Protein AF-A0A2K4KUM1-F1 (afdb_monomer_lite)

Structure (mmCIF, N/CA/C/O backbone):
data_AF-A0A2K4KUM1-F1
#
_entry.id   AF-A0A2K4KUM1-F1
#
loop_
_atom_site.group_PDB
_atom_site.id
_atom_site.type_symbol
_atom_site.label_atom_id
_atom_site.label_alt_id
_atom_site.label_comp_id
_atom_site.label_asym_id
_atom_site.label_entity_id
_atom_site.label_seq_id
_atom_site.pdbx_PDB_ins_code
_atom_site.Cartn_x
_atom_site.Cartn_y
_atom_site.Cartn_z
_atom_site.occupancy
_atom_site.B_iso_or_equiv
_atom_site.auth_seq_id
_atom_site.auth_comp_id
_atom_site.auth_asym_id
_atom_site.auth_atom_id
_atom_site.pdbx_PDB_model_num
ATOM 1 N N . MET A 1 1 ? -17.208 -24.628 7.304 1.00 54.94 1 MET A N 1
ATOM 2 C CA . MET A 1 1 ? -16.002 -24.124 7.990 1.00 54.94 1 MET A CA 1
ATOM 3 C C . MET A 1 1 ? -16.491 -23.070 8.964 1.00 54.94 1 MET A C 1
ATOM 5 O O . MET A 1 1 ? -17.404 -22.344 8.600 1.00 54.94 1 MET A O 1
ATOM 9 N N . SER A 1 2 ? -16.044 -23.090 10.216 1.00 77.62 2 SER A N 1
ATOM 10 C CA . SER A 1 2 ? -16.427 -22.078 11.205 1.00 77.62 2 SER A CA 1
ATOM 11 C C . SER A 1 2 ? -15.542 -20.854 11.011 1.00 77.62 2 SER A C 1
ATOM 13 O O . SER A 1 2 ? -14.327 -20.972 11.171 1.00 77.62 2 SER A O 1
ATOM 15 N N . ASP A 1 3 ? -16.140 -19.721 10.659 1.00 82.38 3 ASP A N 1
ATOM 16 C CA . ASP A 1 3 ? -15.415 -18.460 10.532 1.00 82.38 3 ASP A CA 1
ATOM 17 C C . ASP A 1 3 ? -15.180 -17.861 11.921 1.00 82.38 3 ASP A C 1
ATOM 19 O O . ASP A 1 3 ? -16.098 -17.753 12.737 1.00 82.38 3 ASP A O 1
ATOM 23 N N . THR A 1 4 ? -13.930 -17.494 12.190 1.00 87.00 4 THR A N 1
ATOM 24 C CA . THR A 1 4 ? -13.518 -16.816 13.420 1.00 87.00 4 THR A CA 1
ATOM 25 C C . THR A 1 4 ? -13.064 -15.416 13.047 1.00 87.00 4 THR A C 1
ATOM 27 O O . THR A 1 4 ? -12.062 -15.254 12.353 1.00 87.00 4 THR A O 1
ATOM 30 N N . THR A 1 5 ? -13.783 -14.404 13.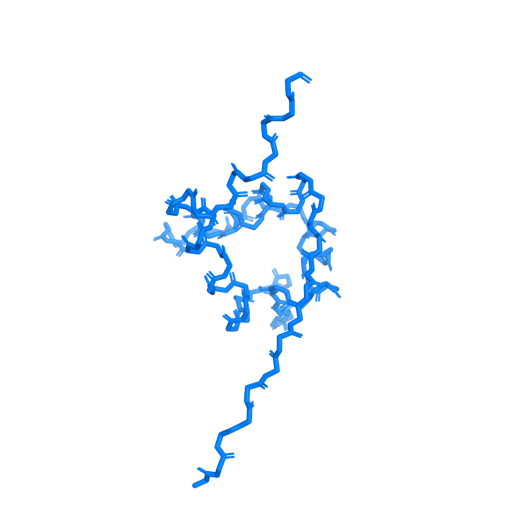524 1.00 83.25 5 THR A N 1
ATOM 31 C CA . THR A 1 5 ? -13.405 -13.002 13.331 1.00 83.25 5 THR A CA 1
ATOM 32 C C . THR A 1 5 ? -12.385 -12.590 14.384 1.00 83.25 5 THR A C 1
ATOM 34 O O . THR A 1 5 ? -12.595 -12.805 15.578 1.00 83.25 5 THR A O 1
ATOM 37 N N . VAL A 1 6 ? -11.289 -11.976 13.942 1.00 84.69 6 VAL A N 1
ATOM 38 C CA . VAL A 1 6 ? -10.273 -11.378 14.813 1.00 84.69 6 VAL A CA 1
ATOM 39 C C . VAL A 1 6 ? -10.120 -9.915 14.424 1.00 84.69 6 VAL A C 1
ATOM 41 O O . VAL A 1 6 ? -9.893 -9.607 13.257 1.00 84.69 6 VAL A O 1
ATOM 44 N N . GLU A 1 7 ? -10.236 -9.019 15.399 1.00 84.56 7 GLU A N 1
ATOM 45 C CA . GLU A 1 7 ? -9.986 -7.592 15.200 1.00 84.56 7 GLU A CA 1
ATOM 46 C C . GLU A 1 7 ? -8.520 -7.267 15.490 1.00 84.56 7 GLU A C 1
ATOM 48 O O . GLU A 1 7 ? -7.979 -7.628 16.538 1.00 84.56 7 GLU A O 1
ATOM 53 N N . VAL A 1 8 ? -7.875 -6.567 14.557 1.00 82.12 8 VAL A N 1
ATOM 54 C CA . VAL A 1 8 ? -6.491 -6.106 14.686 1.00 82.12 8 VAL A CA 1
ATOM 55 C C . VAL A 1 8 ? -6.449 -4.621 14.362 1.00 82.12 8 VAL A C 1
ATOM 57 O O . VAL A 1 8 ? -6.906 -4.199 13.303 1.00 82.12 8 VAL A O 1
ATOM 60 N N . SER A 1 9 ? -5.883 -3.823 15.265 1.00 83.50 9 SER A N 1
ATOM 61 C CA . SER A 1 9 ? -5.626 -2.408 15.022 1.00 83.50 9 SER A CA 1
ATOM 62 C C . SER A 1 9 ? -4.215 -2.216 14.467 1.00 83.50 9 SER A C 1
ATOM 64 O O . SER A 1 9 ? -3.229 -2.679 15.040 1.00 83.50 9 SER A O 1
ATOM 66 N N . ILE A 1 10 ? -4.118 -1.513 13.340 1.00 81.62 10 ILE A N 1
ATOM 67 C CA . ILE A 1 10 ? -2.848 -1.105 12.739 1.00 81.62 10 ILE A CA 1
ATOM 68 C C . ILE A 1 10 ? -2.812 0.413 12.613 1.00 81.62 10 ILE A C 1
ATOM 70 O O . ILE A 1 10 ? -3.820 1.050 12.309 1.00 81.62 10 ILE A O 1
ATOM 74 N N . SER A 1 11 ? -1.642 1.000 12.843 1.00 87.00 11 SER A N 1
ATOM 75 C CA . SER A 1 11 ? -1.385 2.404 12.547 1.00 87.00 11 SER A CA 1
ATOM 76 C C . SER A 1 11 ? -0.502 2.503 11.314 1.00 87.00 11 SER A C 1
ATOM 78 O O . SER A 1 11 ? 0.478 1.774 11.159 1.00 87.00 11 SER A O 1
ATOM 80 N N . LEU A 1 12 ? -0.861 3.420 10.424 1.00 88.62 12 LEU A N 1
ATOM 81 C CA . LEU A 1 12 ? -0.043 3.767 9.276 1.00 88.62 12 LEU A CA 1
ATOM 82 C C . LEU A 1 12 ? 0.600 5.119 9.514 1.00 88.62 12 LEU A C 1
ATOM 84 O O . LEU A 1 12 ? -0.022 6.047 10.029 1.00 88.62 12 LEU A O 1
ATOM 88 N N . THR A 1 13 ? 1.842 5.245 9.0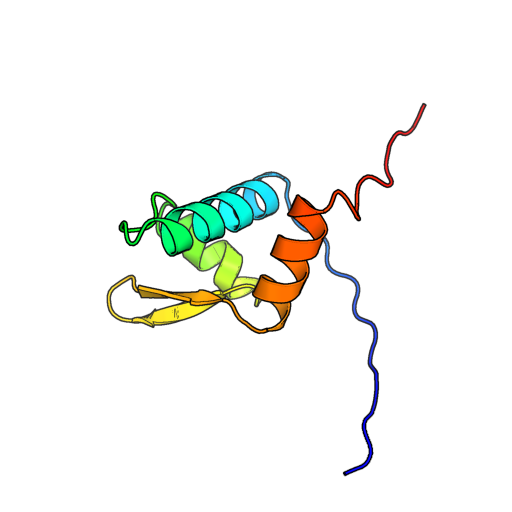72 1.00 93.94 13 THR A N 1
ATOM 89 C CA . THR A 1 13 ? 2.420 6.571 8.868 1.00 93.94 13 THR A CA 1
ATOM 90 C C . THR A 1 13 ? 1.670 7.289 7.745 1.00 93.94 13 THR A C 1
ATOM 92 O O . THR A 1 13 ? 1.157 6.653 6.818 1.00 93.94 13 THR A O 1
ATOM 95 N N . GLU A 1 14 ? 1.659 8.623 7.767 1.00 92.06 14 GLU A N 1
ATOM 96 C CA . GLU A 1 14 ? 1.082 9.408 6.666 1.00 92.06 14 GLU A CA 1
ATOM 97 C C . GLU A 1 14 ? 1.687 9.029 5.310 1.00 92.06 14 GLU A C 1
ATOM 99 O O . GLU A 1 14 ? 0.990 8.995 4.297 1.00 92.06 14 GLU A O 1
ATOM 104 N N . GLN A 1 15 ? 2.988 8.722 5.292 1.00 94.38 15 GLN A N 1
ATOM 105 C CA . GLN A 1 15 ? 3.685 8.322 4.078 1.00 94.38 15 GLN A CA 1
ATOM 106 C C . GLN A 1 15 ? 3.178 6.973 3.559 1.00 94.38 15 GLN A C 1
ATOM 108 O O . GLN A 1 15 ? 2.873 6.874 2.378 1.00 94.38 15 GLN A O 1
ATOM 113 N N . GLN A 1 16 ? 2.994 5.975 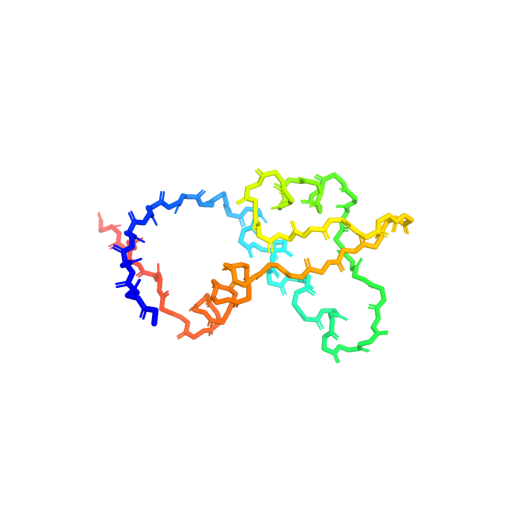4.429 1.00 94.81 16 GLN A N 1
ATOM 114 C CA . GLN A 1 16 ? 2.431 4.678 4.034 1.00 94.81 16 GLN A CA 1
ATOM 115 C C . GLN A 1 16 ? 1.002 4.807 3.502 1.00 94.81 16 GLN A C 1
ATOM 117 O O . GLN A 1 16 ? 0.673 4.174 2.507 1.00 94.81 16 GLN A O 1
ATOM 122 N N . SER A 1 17 ? 0.168 5.655 4.113 1.00 93.31 17 SER A N 1
ATOM 123 C CA . SER A 1 17 ? -1.183 5.919 3.600 1.00 93.31 17 SER A CA 1
ATOM 124 C C . SER A 1 17 ? -1.154 6.544 2.198 1.00 93.31 17 SER A C 1
ATOM 126 O O . SER A 1 17 ? -1.894 6.115 1.312 1.00 93.31 17 SER A O 1
ATOM 128 N N . LYS A 1 18 ? -0.261 7.516 1.963 1.00 93.19 18 LYS A N 1
ATOM 129 C CA . LYS A 1 18 ? -0.073 8.138 0.641 1.00 93.19 18 LYS A CA 1
ATOM 130 C C . LYS A 1 18 ? 0.471 7.149 -0.389 1.00 93.19 18 LYS A C 1
ATOM 132 O O . LYS A 1 18 ? -0.021 7.117 -1.511 1.00 93.19 18 LYS A O 1
ATOM 137 N N . ASP A 1 19 ? 1.468 6.351 -0.016 1.00 94.81 19 ASP A N 1
ATOM 138 C CA . ASP A 1 19 ? 2.081 5.368 -0.910 1.00 94.81 19 ASP A CA 1
ATOM 139 C C . ASP A 1 19 ? 1.083 4.267 -1.295 1.00 94.81 19 ASP A C 1
ATOM 141 O O . ASP A 1 19 ? 1.039 3.877 -2.457 1.00 94.81 19 ASP A O 1
ATOM 145 N N . LEU A 1 20 ? 0.248 3.807 -0.354 1.00 93.88 20 LEU A N 1
ATOM 146 C CA . LEU A 1 20 ? -0.796 2.812 -0.618 1.00 93.88 20 LEU A CA 1
ATOM 147 C C . LEU A 1 20 ? -1.830 3.332 -1.628 1.00 93.88 20 LEU A C 1
ATOM 149 O O . LEU A 1 20 ? -2.180 2.628 -2.570 1.00 93.88 20 LEU A O 1
ATOM 153 N N . GLN A 1 21 ? -2.272 4.583 -1.470 1.00 92.44 21 GLN A N 1
ATOM 154 C CA . GLN A 1 21 ? -3.197 5.223 -2.411 1.00 92.44 21 GLN A CA 1
ATOM 155 C C . GLN A 1 21 ? -2.571 5.402 -3.800 1.00 92.44 21 GLN A C 1
ATOM 157 O O . GLN A 1 21 ? -3.215 5.102 -4.800 1.00 92.44 21 GLN A O 1
ATOM 162 N N . ARG A 1 22 ? -1.298 5.819 -3.883 1.00 91.12 22 ARG A N 1
ATOM 163 C CA . ARG A 1 22 ? -0.595 5.926 -5.175 1.00 91.12 22 ARG A CA 1
ATOM 164 C C . ARG A 1 22 ? -0.388 4.581 -5.855 1.00 91.12 22 ARG A C 1
ATOM 166 O O . ARG A 1 22 ? -0.512 4.487 -7.075 1.00 91.12 22 ARG A O 1
ATOM 173 N N . PHE A 1 23 ? -0.099 3.543 -5.080 1.00 92.50 23 PHE A N 1
ATOM 174 C CA . PHE A 1 23 ? -0.012 2.190 -5.608 1.00 92.50 23 PHE A CA 1
ATOM 175 C C . PHE A 1 23 ? -1.355 1.738 -6.207 1.00 92.50 23 PHE A C 1
ATOM 177 O O . PHE A 1 23 ? -1.369 1.200 -7.307 1.00 92.50 23 PHE A O 1
ATOM 184 N N . TYR A 1 24 ? -2.480 2.051 -5.559 1.00 91.06 24 TYR A N 1
ATOM 185 C CA . TYR A 1 24 ? -3.815 1.747 -6.087 1.00 91.06 24 TYR A CA 1
ATOM 186 C C . TYR A 1 24 ? -4.100 2.464 -7.417 1.00 91.06 24 TYR A C 1
ATOM 188 O O . TYR A 1 24 ? -4.424 1.818 -8.411 1.00 91.06 24 TYR A O 1
ATOM 196 N N . GLU A 1 25 ? -3.905 3.784 -7.471 1.00 87.31 25 GLU A N 1
ATOM 197 C CA . GLU A 1 25 ? -4.166 4.587 -8.680 1.00 87.31 25 GLU A CA 1
ATOM 198 C C . GLU A 1 25 ? -3.394 4.070 -9.902 1.00 87.31 25 GLU A C 1
ATOM 200 O O . GLU A 1 25 ? -3.921 3.962 -11.003 1.00 87.31 25 GLU A O 1
ATOM 205 N N . THR A 1 26 ? -2.139 3.681 -9.698 1.00 83.75 26 THR A N 1
ATOM 206 C CA . THR A 1 26 ? -1.282 3.203 -10.788 1.00 83.75 26 THR A CA 1
ATOM 207 C C . THR A 1 26 ? -1.642 1.800 -11.274 1.00 83.75 26 THR A C 1
ATOM 209 O O . THR A 1 26 ? -1.438 1.497 -12.451 1.00 83.75 26 THR A O 1
ATOM 212 N N . THR A 1 27 ? -2.221 0.957 -10.410 1.00 79.81 27 THR A N 1
ATOM 213 C CA . THR A 1 27 ? -2.765 -0.343 -10.826 1.00 79.81 27 THR A CA 1
ATOM 214 C C . THR A 1 27 ? -4.041 -0.223 -11.661 1.00 79.81 27 THR A C 1
ATOM 216 O O . THR A 1 27 ? -4.246 -1.061 -12.537 1.00 79.81 27 THR A O 1
ATOM 219 N N . GLU A 1 28 ? -4.854 0.825 -11.467 1.00 71.25 28 GLU A N 1
ATOM 220 C CA . GLU A 1 28 ? -6.042 1.083 -12.301 1.00 71.25 28 GLU A CA 1
ATOM 221 C C . GLU A 1 28 ? -5.664 1.529 -13.725 1.00 71.25 28 GLU A C 1
ATOM 223 O O . GLU A 1 28 ? -6.319 1.143 -14.694 1.00 71.25 28 GLU A O 1
ATOM 228 N N . ASP A 1 29 ? -4.561 2.268 -13.868 1.00 64.56 29 ASP A N 1
ATOM 229 C CA . ASP A 1 29 ? -4.131 2.850 -15.147 1.00 64.56 29 ASP A CA 1
ATOM 230 C C . ASP A 1 29 ? -3.249 1.914 -16.000 1.00 64.56 29 ASP A C 1
ATOM 232 O O . ASP A 1 29 ? -2.818 2.277 -17.100 1.00 64.56 29 ASP A O 1
ATOM 236 N N . GLY A 1 30 ? -2.933 0.711 -15.503 1.00 61.69 30 GLY A N 1
ATOM 237 C CA . GLY A 1 30 ? -2.060 -0.250 -16.193 1.00 61.69 30 GLY A CA 1
ATOM 238 C C . GLY A 1 30 ? -0.617 0.241 -16.386 1.00 61.69 30 GLY A C 1
ATOM 239 O O . GLY A 1 30 ? 0.128 -0.309 -17.202 1.00 61.69 30 GLY A O 1
ATOM 240 N N . GLN A 1 31 ? -0.221 1.286 -15.658 1.00 66.69 31 GLN A N 1
ATOM 241 C CA . GLN A 1 31 ? 1.127 1.845 -15.649 1.00 66.69 31 GLN A CA 1
ATOM 242 C C . GLN A 1 31 ? 1.983 1.139 -14.587 1.00 66.69 31 GLN A C 1
ATOM 244 O O . GLN A 1 31 ? 1.482 0.566 -13.620 1.00 66.69 31 GLN A O 1
ATOM 249 N N . GLY A 1 32 ? 3.309 1.193 -14.745 1.00 65.69 32 GLY A N 1
ATOM 250 C CA . GLY A 1 32 ? 4.202 0.856 -13.637 1.00 65.69 32 GLY A CA 1
ATOM 251 C C . GLY A 1 32 ? 3.959 1.827 -12.481 1.00 65.69 32 GLY A C 1
ATOM 252 O O . GLY A 1 32 ? 3.875 3.033 -12.701 1.00 65.69 32 GLY A O 1
ATOM 253 N N . TYR A 1 33 ? 3.834 1.318 -11.259 1.00 72.50 33 TYR A N 1
ATOM 254 C CA . TYR A 1 33 ? 3.568 2.169 -10.101 1.00 72.50 33 TYR A CA 1
ATOM 255 C C . TYR A 1 33 ? 4.740 3.104 -9.798 1.00 72.50 33 TYR A C 1
ATOM 257 O O . TYR A 1 33 ? 5.879 2.666 -9.631 1.00 72.50 33 TYR A O 1
ATOM 265 N N . ASP A 1 34 ? 4.436 4.396 -9.664 1.00 81.81 34 ASP A N 1
ATOM 266 C CA . ASP A 1 34 ? 5.382 5.462 -9.314 1.00 81.81 34 ASP A CA 1
ATOM 267 C C . ASP A 1 34 ? 5.580 5.562 -7.790 1.00 81.81 34 ASP A C 1
ATOM 269 O O . ASP A 1 34 ? 5.460 6.614 -7.160 1.00 81.81 34 ASP A O 1
ATOM 273 N N . VAL A 1 35 ? 5.829 4.411 -7.162 1.00 88.06 35 VAL A N 1
ATOM 274 C CA . VAL A 1 35 ? 6.159 4.319 -5.739 1.00 88.06 35 VAL A CA 1
ATOM 275 C C . VAL A 1 35 ? 7.585 3.780 -5.611 1.00 88.06 35 VAL A C 1
ATOM 277 O O . VAL A 1 35 ? 7.866 2.667 -6.066 1.00 88.06 35 VAL A O 1
ATOM 280 N N . PRO A 1 36 ? 8.509 4.526 -4.972 1.00 92.06 36 PRO A N 1
ATOM 281 C CA . PRO A 1 36 ? 9.883 4.079 -4.782 1.00 92.06 36 PRO A CA 1
ATOM 282 C C . PRO A 1 36 ? 9.979 2.688 -4.141 1.00 92.06 36 PRO A C 1
ATOM 284 O O . PRO A 1 36 ? 9.253 2.371 -3.197 1.00 92.06 36 PRO A O 1
ATOM 287 N N . ALA A 1 37 ? 10.940 1.876 -4.592 1.00 91.31 37 ALA A N 1
ATOM 288 C CA . ALA A 1 37 ? 11.074 0.477 -4.175 1.00 91.31 37 ALA A CA 1
ATOM 289 C C . ALA A 1 37 ? 11.158 0.287 -2.648 1.00 91.31 37 ALA A C 1
ATOM 291 O O . ALA A 1 37 ? 10.589 -0.661 -2.109 1.00 91.31 37 ALA A O 1
ATOM 292 N N . ASP A 1 38 ? 11.832 1.186 -1.926 1.00 94.19 38 ASP A N 1
ATOM 293 C CA . ASP A 1 38 ? 11.932 1.093 -0.464 1.00 94.19 38 ASP A CA 1
ATOM 294 C C . ASP A 1 38 ? 10.611 1.412 0.248 1.00 94.19 38 ASP A C 1
ATOM 296 O O . ASP A 1 38 ? 10.335 0.855 1.313 1.00 94.19 38 ASP A O 1
ATOM 300 N N . ARG A 1 39 ? 9.748 2.225 -0.368 1.00 95.50 39 ARG A N 1
ATOM 301 C CA . ARG A 1 39 ? 8.391 2.488 0.123 1.00 95.50 39 ARG A CA 1
ATOM 302 C C . ARG A 1 39 ? 7.463 1.307 -0.150 1.00 95.50 39 ARG A C 1
ATOM 304 O O . ARG A 1 39 ? 6.752 0.887 0.758 1.00 95.50 39 ARG A O 1
ATOM 311 N N . MET A 1 40 ? 7.582 0.663 -1.312 1.00 95.19 40 MET A N 1
ATOM 312 C CA . MET A 1 40 ? 6.891 -0.608 -1.580 1.00 95.19 40 MET A CA 1
ATOM 313 C C . MET A 1 40 ? 7.297 -1.707 -0.590 1.00 95.19 40 MET A C 1
ATOM 315 O O . MET A 1 40 ? 6.447 -2.415 -0.053 1.00 95.19 40 MET A O 1
ATOM 319 N N . LYS A 1 41 ? 8.590 -1.810 -0.257 1.00 94.62 41 LYS A N 1
ATOM 320 C CA . LYS A 1 41 ? 9.058 -2.713 0.809 1.00 94.62 41 LYS A CA 1
ATOM 321 C C . LYS A 1 41 ? 8.481 -2.342 2.177 1.00 94.62 41 LYS A C 1
ATOM 323 O O . LYS A 1 41 ? 8.201 -3.240 2.965 1.00 94.62 41 LYS A O 1
ATOM 328 N N . SER A 1 42 ? 8.319 -1.051 2.475 1.00 95.62 42 SER A N 1
ATOM 329 C CA . SER A 1 42 ? 7.679 -0.592 3.714 1.00 95.62 42 SER A CA 1
ATOM 330 C C . SER A 1 42 ? 6.228 -1.071 3.805 1.00 95.62 42 SER A C 1
ATOM 332 O O . SER A 1 42 ? 5.855 -1.656 4.819 1.00 95.62 42 SER A O 1
ATOM 334 N N . LEU A 1 43 ? 5.445 -0.923 2.730 1.00 95.81 43 LEU A N 1
ATOM 335 C CA . LEU A 1 43 ? 4.076 -1.448 2.644 1.00 95.81 43 LEU A CA 1
ATOM 336 C C . LEU A 1 43 ? 4.036 -2.978 2.776 1.00 95.81 43 LEU A C 1
ATOM 338 O O . LEU A 1 43 ? 3.168 -3.522 3.458 1.00 95.81 43 LEU A O 1
ATOM 342 N N . ALA A 1 44 ? 5.008 -3.676 2.182 1.00 95.56 44 ALA A N 1
ATOM 343 C CA . ALA A 1 44 ? 5.086 -5.130 2.274 1.00 95.56 44 ALA A CA 1
ATOM 344 C C . ALA A 1 44 ? 5.371 -5.619 3.700 1.00 95.56 44 ALA A C 1
ATOM 346 O O . ALA A 1 44 ? 4.812 -6.617 4.145 1.00 95.56 44 ALA A O 1
ATOM 347 N N . ARG A 1 45 ? 6.213 -4.896 4.450 1.00 94.75 45 ARG A N 1
ATOM 348 C CA . ARG A 1 45 ? 6.542 -5.233 5.845 1.00 94.75 45 ARG A CA 1
ATOM 349 C C . ARG A 1 45 ? 5.348 -5.130 6.788 1.00 94.75 45 ARG A C 1
ATOM 351 O O . ARG A 1 45 ? 5.306 -5.873 7.761 1.00 94.75 45 ARG A O 1
ATOM 358 N N . VAL A 1 46 ? 4.404 -4.232 6.510 1.00 93.62 46 VAL A N 1
ATOM 359 C CA . VAL A 1 46 ? 3.159 -4.098 7.286 1.00 93.62 46 VAL A CA 1
ATOM 360 C C . VAL A 1 46 ? 2.014 -4.949 6.724 1.00 93.62 46 VAL A C 1
ATOM 362 O O . VAL A 1 46 ? 0.896 -4.870 7.218 1.00 93.62 46 VAL A O 1
ATOM 365 N N . GLY A 1 47 ? 2.285 -5.779 5.711 1.00 94.94 47 GLY A N 1
ATOM 366 C CA . GLY A 1 47 ? 1.331 -6.752 5.180 1.00 94.94 47 GLY A CA 1
ATOM 367 C C . GLY A 1 47 ? 0.264 -6.181 4.247 1.00 94.94 47 GLY A C 1
ATOM 368 O O . GLY A 1 47 ? -0.702 -6.881 3.968 1.00 94.94 47 GLY A O 1
ATOM 369 N N . LEU A 1 48 ? 0.420 -4.950 3.750 1.00 95.62 48 LEU A N 1
ATOM 370 C CA . LEU A 1 48 ? -0.554 -4.320 2.842 1.00 95.62 48 LEU A CA 1
ATOM 371 C C . LEU A 1 48 ? -0.359 -4.730 1.378 1.00 95.62 48 LEU A C 1
ATOM 373 O O . LEU A 1 48 ? -1.296 -4.742 0.589 1.00 95.62 48 LEU A O 1
ATOM 377 N N . VAL A 1 49 ? 0.869 -5.071 1.007 1.00 95.50 49 VAL A N 1
ATOM 378 C CA . VAL A 1 49 ? 1.202 -5.577 -0.327 1.00 95.50 49 VAL A CA 1
ATOM 379 C C . VAL A 1 49 ? 2.126 -6.777 -0.189 1.00 95.50 49 VAL A C 1
ATOM 381 O O . VAL A 1 49 ? 2.790 -6.951 0.834 1.00 95.50 49 VAL A O 1
ATOM 384 N N . ARG A 1 50 ? 2.222 -7.603 -1.225 1.00 95.88 50 ARG A N 1
ATOM 385 C CA . ARG A 1 50 ? 3.218 -8.678 -1.300 1.00 95.88 50 ARG A CA 1
ATOM 386 C C . ARG A 1 50 ? 4.071 -8.546 -2.550 1.00 95.88 50 ARG A C 1
ATOM 388 O O . ARG A 1 50 ? 3.610 -8.067 -3.578 1.00 95.88 50 ARG A O 1
ATOM 395 N N . SER A 1 51 ? 5.334 -8.955 -2.444 1.00 93.81 51 SER A N 1
ATOM 396 C CA . SER A 1 51 ? 6.266 -8.976 -3.575 1.00 93.81 51 SER A CA 1
ATOM 397 C C . SER A 1 51 ? 6.037 -10.215 -4.435 1.00 93.81 51 SER A C 1
ATOM 399 O O . SER A 1 51 ? 5.969 -11.329 -3.921 1.00 93.81 51 SER A O 1
ATOM 401 N N . LEU A 1 52 ? 6.004 -10.014 -5.748 1.00 91.94 52 LEU A N 1
ATOM 402 C CA . LEU A 1 52 ? 5.976 -11.047 -6.786 1.00 91.94 52 LEU A CA 1
ATOM 403 C C . LEU A 1 52 ? 7.359 -11.261 -7.433 1.00 91.94 52 LEU A C 1
ATOM 405 O O . LEU A 1 52 ? 7.487 -11.944 -8.454 1.00 91.94 52 LEU A O 1
ATOM 409 N N . GLY A 1 53 ? 8.404 -10.645 -6.869 1.00 88.56 53 GLY A N 1
ATOM 410 C CA . GLY A 1 53 ? 9.747 -10.611 -7.447 1.00 88.56 53 GLY A CA 1
ATOM 411 C C . GLY A 1 53 ? 9.866 -9.652 -8.637 1.00 88.56 53 GLY A C 1
ATOM 412 O O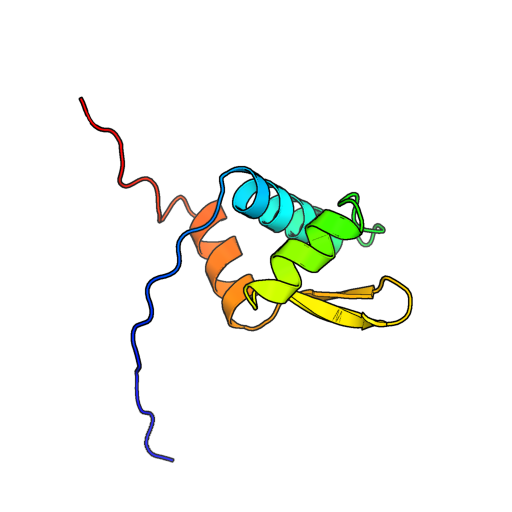 . GLY A 1 53 ? 8.876 -9.159 -9.170 1.00 88.56 53 GLY A O 1
ATOM 413 N N . PHE A 1 54 ? 11.101 -9.367 -9.063 1.00 88.00 54 PHE A N 1
ATOM 414 C CA . PHE A 1 54 ? 11.386 -8.445 -10.180 1.00 88.00 54 PHE A CA 1
ATOM 415 C C . PHE A 1 54 ? 10.755 -7.052 -10.005 1.00 88.00 54 PHE A C 1
ATOM 417 O O . PHE A 1 54 ? 10.204 -6.489 -10.945 1.00 88.00 54 PHE A O 1
ATOM 424 N N . SER A 1 55 ? 10.791 -6.520 -8.778 1.00 85.38 55 SER A N 1
ATOM 425 C CA . SER A 1 55 ? 10.147 -5.252 -8.396 1.00 85.38 55 SER A CA 1
ATOM 426 C C . SER A 1 55 ? 8.629 -5.217 -8.606 1.00 85.38 55 SER A C 1
ATOM 428 O O . SER A 1 55 ? 8.050 -4.133 -8.581 1.00 85.38 55 SER A O 1
ATOM 430 N N . ARG A 1 56 ? 7.988 -6.383 -8.777 1.00 88.25 56 ARG A N 1
ATOM 431 C CA . ARG A 1 56 ? 6.535 -6.536 -8.891 1.00 88.25 56 ARG A CA 1
ATOM 432 C C . ARG A 1 56 ? 5.875 -6.694 -7.525 1.00 88.25 56 ARG A C 1
ATOM 434 O O . ARG A 1 56 ? 6.405 -7.414 -6.681 1.00 88.25 56 ARG A O 1
ATOM 441 N N . PHE A 1 57 ? 4.732 -6.053 -7.326 1.00 92.62 57 PHE A N 1
ATOM 442 C CA . PHE A 1 57 ? 3.937 -6.111 -6.105 1.00 92.62 57 PHE A CA 1
ATOM 443 C C . PHE A 1 57 ? 2.454 -6.225 -6.449 1.00 92.62 57 PHE A C 1
ATOM 445 O O . PHE A 1 57 ? 2.037 -5.803 -7.525 1.00 92.62 57 PHE A O 1
ATOM 452 N N . GLU A 1 58 ? 1.672 -6.758 -5.519 1.00 93.38 58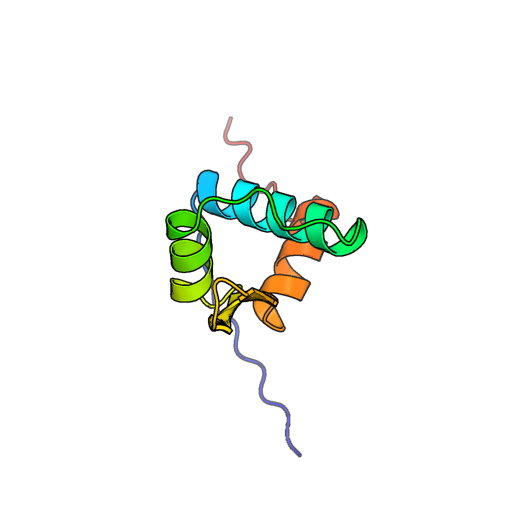 GLU A N 1
ATOM 453 C CA . GLU A 1 58 ? 0.207 -6.741 -5.562 1.00 93.38 58 GLU A CA 1
ATOM 454 C C . GLU A 1 58 ? -0.366 -6.535 -4.159 1.00 93.38 58 GLU A C 1
ATOM 456 O O . GLU A 1 58 ? 0.335 -6.750 -3.161 1.00 93.38 58 GLU A O 1
ATOM 461 N N . PHE A 1 59 ? -1.627 -6.113 -4.081 1.00 95.38 59 PHE A N 1
ATOM 462 C CA . PHE A 1 59 ? -2.335 -5.972 -2.814 1.00 95.38 59 PHE A CA 1
ATOM 463 C C . PHE A 1 59 ? -2.496 -7.321 -2.108 1.00 95.38 59 PHE A C 1
ATOM 465 O O . PHE A 1 59 ? -2.635 -8.373 -2.733 1.00 95.38 59 PHE A O 1
ATOM 472 N N . THR A 1 60 ? -2.456 -7.288 -0.779 1.00 95.69 60 THR A N 1
ATOM 473 C CA . THR A 1 60 ? -3.064 -8.344 0.036 1.00 95.69 60 THR A CA 1
ATOM 474 C C . THR A 1 60 ? -4.541 -8.017 0.245 1.00 95.69 60 THR A C 1
ATOM 476 O O . THR A 1 60 ? -4.928 -6.859 0.109 1.00 95.69 60 THR A O 1
ATOM 479 N N . ASP A 1 61 ? -5.346 -8.989 0.676 1.00 93.62 61 ASP A N 1
ATOM 480 C CA . ASP A 1 61 ? -6.764 -8.753 0.999 1.00 93.62 61 ASP A CA 1
ATOM 481 C C . ASP A 1 61 ? -6.944 -7.622 2.034 1.00 93.62 61 ASP A C 1
ATOM 483 O O . ASP A 1 61 ? -7.877 -6.824 1.964 1.00 93.62 61 ASP A O 1
ATOM 487 N N . VAL A 1 62 ? -6.004 -7.510 2.982 1.00 92.25 62 VAL A N 1
ATOM 488 C CA . VAL A 1 62 ? -5.982 -6.430 3.981 1.00 92.25 62 VAL A CA 1
ATOM 489 C C . VAL A 1 62 ? -5.651 -5.085 3.337 1.00 92.25 62 VAL A C 1
ATOM 491 O O . VAL A 1 62 ? -6.271 -4.078 3.669 1.00 92.25 62 VAL A O 1
ATOM 494 N N . GLY A 1 63 ? -4.668 -5.050 2.435 1.00 94.50 63 GLY A N 1
ATOM 495 C CA . GLY A 1 63 ? -4.295 -3.828 1.728 1.00 94.50 63 GLY A CA 1
ATOM 496 C C . GLY A 1 63 ? -5.403 -3.301 0.828 1.00 94.50 63 GLY A C 1
ATOM 497 O O . GLY A 1 63 ? -5.634 -2.093 0.818 1.00 94.50 63 GLY A O 1
ATOM 498 N N . ASP A 1 64 ? -6.095 -4.205 0.137 1.00 93.69 64 ASP A N 1
ATOM 499 C CA . ASP A 1 64 ? -7.211 -3.890 -0.754 1.00 93.69 64 ASP A CA 1
ATOM 500 C C . ASP A 1 64 ? -8.394 -3.313 0.041 1.00 93.69 64 ASP A C 1
ATOM 502 O O . ASP A 1 64 ? -8.831 -2.185 -0.182 1.00 93.69 64 ASP A O 1
ATOM 506 N N . SER A 1 65 ? -8.805 -4.002 1.112 1.00 91.38 65 SER A N 1
ATOM 507 C CA . SER A 1 65 ? -9.874 -3.506 1.987 1.00 91.38 65 SER A CA 1
ATOM 508 C C . SER A 1 65 ? -9.540 -2.153 2.626 1.00 91.38 65 SER A C 1
ATOM 510 O O . SER A 1 65 ? -10.413 -1.296 2.795 1.00 91.38 65 SER A O 1
ATOM 512 N N . LEU A 1 66 ? -8.277 -1.934 3.001 1.00 91.81 66 LEU A N 1
ATOM 513 C CA . LEU A 1 66 ? -7.861 -0.689 3.636 1.00 91.81 66 LEU A CA 1
ATOM 514 C C . LEU A 1 66 ? -7.828 0.484 2.653 1.00 91.81 66 LEU A C 1
ATOM 516 O O . LEU A 1 66 ? -8.239 1.588 3.015 1.00 91.81 66 LEU A O 1
ATOM 520 N N . VAL A 1 67 ? -7.333 0.283 1.428 1.00 92.25 67 VAL A N 1
ATOM 521 C CA . VAL A 1 67 ? -7.260 1.377 0.453 1.00 92.25 67 VAL A CA 1
ATOM 522 C C . VAL A 1 67 ? -8.652 1.820 0.005 1.00 92.25 67 VAL A C 1
ATOM 524 O O . VAL A 1 67 ? -8.891 3.025 -0.097 1.00 92.25 67 VAL A O 1
ATOM 527 N N . GLU A 1 68 ? -9.602 0.891 -0.124 1.00 90.12 68 GLU A N 1
ATOM 528 C CA . GLU A 1 68 ? -11.015 1.211 -0.346 1.00 90.12 68 GLU A CA 1
ATOM 529 C C . GLU A 1 68 ? -11.593 2.080 0.784 1.00 90.12 68 GLU A C 1
ATOM 531 O O . GLU A 1 68 ? -12.216 3.111 0.521 1.00 90.12 68 GLU A O 1
ATOM 536 N N . GLN A 1 69 ? -11.330 1.730 2.050 1.00 89.25 69 GLN A N 1
ATOM 537 C CA . GLN A 1 69 ? -11.785 2.509 3.211 1.00 89.25 69 GLN A CA 1
ATOM 538 C C . GLN A 1 69 ? -11.182 3.920 3.245 1.00 89.25 69 GLN A C 1
ATOM 540 O O . GLN A 1 69 ? -11.899 4.897 3.492 1.00 89.25 69 GLN A O 1
ATOM 545 N N . LEU A 1 70 ? -9.882 4.045 2.946 1.00 87.94 70 LEU A N 1
ATOM 546 C CA . LEU A 1 70 ? -9.195 5.337 2.862 1.00 87.94 70 LEU A CA 1
ATOM 547 C C . LEU A 1 70 ? -9.810 6.227 1.773 1.00 87.94 70 LEU A C 1
ATOM 549 O O . LEU A 1 70 ? -10.031 7.415 2.017 1.00 87.94 70 LEU A O 1
ATOM 553 N N . ARG A 1 71 ? -10.142 5.665 0.602 1.00 83.88 71 ARG A N 1
ATOM 554 C CA . ARG A 1 71 ? -10.789 6.406 -0.496 1.00 83.88 71 ARG A CA 1
ATOM 555 C C . ARG A 1 71 ? -12.246 6.753 -0.205 1.00 83.88 71 ARG A C 1
ATOM 557 O O . ARG A 1 71 ? -12.701 7.824 -0.601 1.00 83.88 71 ARG A O 1
ATOM 564 N N . ALA A 1 72 ? -12.960 5.900 0.526 1.00 83.38 72 ALA A N 1
ATOM 565 C CA . ALA A 1 72 ? -14.318 6.171 0.989 1.00 83.38 72 ALA A CA 1
ATOM 566 C C . ALA A 1 72 ? -14.382 7.250 2.093 1.00 83.38 72 ALA A C 1
ATOM 568 O O . ALA A 1 72 ? -15.471 7.655 2.499 1.00 83.38 72 ALA A O 1
ATOM 569 N N . GLY A 1 73 ? -13.234 7.723 2.599 1.00 72.00 73 GLY A N 1
ATOM 570 C CA . GLY A 1 73 ? -13.160 8.688 3.701 1.00 72.00 73 GLY A CA 1
ATOM 571 C C . GLY A 1 73 ? -13.522 8.089 5.064 1.00 72.00 73 GLY A C 1
ATOM 572 O O . GLY A 1 73 ? -13.698 8.821 6.044 1.00 72.00 73 GLY A O 1
ATOM 573 N N . ILE A 1 74 ? -13.617 6.761 5.147 1.00 59.28 74 ILE A N 1
ATOM 574 C CA . ILE A 1 74 ? -13.948 6.021 6.362 1.00 59.28 74 ILE A CA 1
ATOM 575 C C . ILE A 1 74 ? -12.641 5.851 7.144 1.00 59.28 74 ILE A C 1
ATOM 577 O O . ILE A 1 74 ? -11.921 4.873 6.992 1.00 59.28 74 ILE A O 1
ATOM 581 N N . GLY A 1 75 ? -12.277 6.869 7.927 1.00 55.81 75 GLY A N 1
ATOM 582 C CA . GLY A 1 75 ? -11.040 6.841 8.721 1.00 55.81 75 GLY A CA 1
ATOM 583 C C . GLY A 1 75 ? -10.542 8.182 9.262 1.00 55.81 75 GLY A C 1
ATOM 584 O O . GLY A 1 75 ? -9.589 8.203 10.035 1.00 55.81 75 GLY A O 1
ATOM 585 N N . SER A 1 76 ? -11.176 9.311 8.923 1.00 48.44 76 SER A N 1
ATOM 586 C CA . SER A 1 76 ? -10.799 10.623 9.473 1.00 48.44 76 SER A CA 1
ATOM 587 C C . SER A 1 76 ? -11.370 10.849 10.884 1.00 48.44 76 SER A C 1
ATOM 589 O O . SER A 1 76 ? -12.116 11.800 11.118 1.00 48.44 76 SER A O 1
ATOM 591 N N . SER A 1 77 ? -10.998 10.000 11.839 1.00 51.03 77 SER A N 1
ATOM 592 C CA . SER A 1 77 ? -11.266 10.207 13.267 1.00 51.03 77 SER A CA 1
ATOM 593 C C . S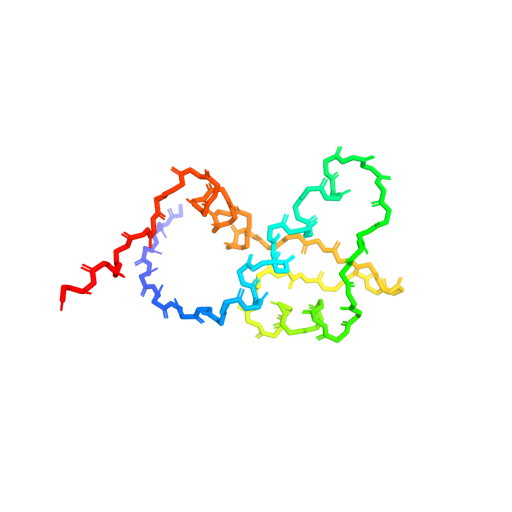ER A 1 77 ? -10.007 10.687 13.987 1.00 51.03 77 SER A C 1
ATOM 595 O O . SER A 1 77 ? -9.515 10.004 14.869 1.00 51.03 77 SER A O 1
ATOM 597 N N . ASP A 1 78 ? -9.487 11.862 13.626 1.00 48.56 78 ASP A N 1
ATOM 598 C CA . ASP A 1 78 ? -8.704 12.687 14.561 1.00 48.56 78 ASP A CA 1
ATOM 599 C C . ASP A 1 78 ? -8.696 14.154 14.101 1.00 48.56 78 ASP A C 1
ATOM 601 O O . ASP A 1 78 ? -7.724 14.703 13.588 1.00 48.56 78 ASP A O 1
ATOM 605 N N . LYS A 1 79 ? -9.851 14.811 14.252 1.00 42.91 79 LYS A N 1
ATOM 606 C CA . LYS A 1 79 ? -9.932 16.276 14.269 1.00 42.91 79 LYS A CA 1
ATOM 607 C C . LYS A 1 79 ? -9.960 16.713 15.730 1.00 42.91 79 LYS A C 1
ATOM 609 O O . LYS A 1 79 ? -11.018 17.053 16.262 1.00 42.91 79 LYS A O 1
ATOM 614 N N . LYS A 1 80 ? -8.812 16.627 16.406 1.00 42.62 80 LYS A N 1
ATOM 615 C CA . LYS A 1 80 ? -8.670 17.131 17.774 1.00 42.62 80 LYS A CA 1
ATOM 616 C C . LYS A 1 80 ? -8.583 18.659 17.737 1.00 42.62 80 LYS A C 1
ATOM 618 O O . LYS A 1 80 ? -7.752 19.225 17.031 1.00 42.62 80 LYS A O 1
ATOM 623 N N . ARG A 1 81 ? -9.554 19.265 18.418 1.00 40.00 81 ARG A N 1
ATOM 624 C CA . ARG A 1 81 ? -9.738 20.702 18.650 1.00 40.00 81 ARG A CA 1
ATOM 625 C C . ARG A 1 81 ? -8.601 21.303 19.463 1.00 40.00 81 ARG A C 1
ATOM 627 O O . ARG A 1 81 ? -8.041 20.556 20.297 1.00 40.00 81 ARG A O 1
#

pLDDT: mean 83.9, std 14.62, range [40.0, 95.88]

Secondary structure (DSSP, 8-state):
-------------HHHHHHHHHHHHHHHTTSPP-S-HHHHHHHHHTTSEEEEETTEEEE-HHHHHHHHHHHTTTT------

Foldseek 3Di:
DDDDDDDDDDDDDPLLLVLLLQQVVCVVVVHDGPHDLVSVVVCVVVQQWPDPPPSDIDGDPVVVVVSVCVVVVVDPPDPDD

Radius of gyration: 13.96 Å; chains: 1; bounding box: 28×45×35 Å

Sequence (81 aa):
MSDTTVEVSISLTEQQSKDLQRFYETTEDGQGYDVPADRMKSLARVGLVRSLGFSRFEFTDVGDSLVEQLRAGIGSSDKKR